Protein AF-A0A161XFI9-F1 (afdb_monomer)

Structure (mmCIF, N/CA/C/O backbone):
data_AF-A0A161XFI9-F1
#
_entry.id   AF-A0A161XFI9-F1
#
loop_
_atom_site.group_PDB
_atom_site.id
_atom_site.type_symbol
_atom_site.label_atom_id
_atom_site.label_alt_id
_atom_site.label_comp_id
_atom_site.label_asym_id
_atom_site.label_entity_id
_atom_site.label_seq_id
_atom_site.pdbx_PDB_ins_code
_atom_site.Cartn_x
_atom_site.Cartn_y
_atom_site.Cartn_z
_atom_site.occupancy
_atom_site.B_iso_or_equiv
_atom_site.auth_seq_id
_atom_site.auth_comp_id
_atom_site.auth_asym_id
_atom_site.auth_atom_id
_atom_site.pdbx_PDB_model_num
ATOM 1 N N . MET A 1 1 ? -1.504 -0.184 -20.144 1.00 70.69 1 MET A N 1
ATOM 2 C CA . MET A 1 1 ? -0.148 -0.715 -19.942 1.00 70.69 1 MET A CA 1
ATOM 3 C C . MET A 1 1 ? 0.458 -0.963 -21.309 1.00 70.69 1 MET A C 1
ATOM 5 O O . MET A 1 1 ? -0.236 -1.519 -22.157 1.00 70.69 1 MET A O 1
ATOM 9 N N . GLY A 1 2 ? 1.675 -0.476 -21.549 1.00 84.38 2 GLY A N 1
ATOM 10 C CA . GLY A 1 2 ? 2.435 -0.786 -22.757 1.00 84.38 2 GLY A CA 1
ATOM 11 C C . GLY A 1 2 ? 2.822 -2.263 -22.820 1.00 84.38 2 GLY A C 1
ATOM 12 O O . GLY A 1 2 ? 2.440 -3.065 -21.968 1.00 84.38 2 GLY A O 1
ATOM 13 N N . LYS A 1 3 ? 3.601 -2.641 -23.834 1.00 93.00 3 LYS A N 1
ATOM 14 C CA . LYS A 1 3 ? 4.124 -4.007 -23.919 1.00 93.00 3 LYS A CA 1
ATOM 15 C C . LYS A 1 3 ? 5.046 -4.254 -22.722 1.00 93.00 3 LYS A C 1
ATOM 17 O O . LYS A 1 3 ? 5.980 -3.480 -22.522 1.00 93.00 3 LYS A O 1
ATOM 22 N N . VAL A 1 4 ? 4.797 -5.322 -21.964 1.00 94.94 4 VAL A N 1
ATOM 23 C CA . VAL A 1 4 ? 5.665 -5.737 -20.852 1.00 94.94 4 VAL A CA 1
ATOM 24 C C . VAL A 1 4 ? 7.008 -6.189 -21.422 1.00 94.94 4 VAL A C 1
ATOM 26 O O . VAL A 1 4 ? 7.060 -7.029 -22.324 1.00 94.94 4 VAL A O 1
ATOM 29 N N . LEU A 1 5 ? 8.081 -5.592 -20.915 1.00 95.88 5 LEU A N 1
ATOM 30 C CA . LEU A 1 5 ? 9.466 -5.913 -21.249 1.00 95.88 5 LEU A CA 1
ATOM 31 C C . LEU A 1 5 ? 10.055 -6.852 -20.197 1.00 95.88 5 LEU A C 1
ATOM 33 O O . LEU A 1 5 ? 10.682 -7.850 -20.544 1.00 95.88 5 LEU A O 1
ATOM 37 N N . ASN A 1 6 ? 9.806 -6.550 -18.923 1.00 95.94 6 ASN A N 1
ATOM 38 C CA . ASN A 1 6 ? 10.248 -7.346 -17.787 1.00 95.94 6 ASN A CA 1
ATOM 39 C C . ASN A 1 6 ? 9.238 -7.237 -16.634 1.00 95.94 6 ASN A C 1
ATOM 41 O O . ASN A 1 6 ? 8.533 -6.237 -16.507 1.00 95.94 6 ASN A O 1
ATOM 45 N N . SER A 1 7 ? 9.176 -8.259 -15.785 1.00 95.88 7 SER A N 1
ATOM 46 C CA . SER A 1 7 ? 8.344 -8.263 -14.586 1.00 95.88 7 SER A CA 1
ATOM 47 C C . SER A 1 7 ? 9.101 -8.893 -13.428 1.00 95.88 7 SER A C 1
ATOM 49 O O . SER A 1 7 ? 9.455 -10.071 -13.465 1.00 95.88 7 SER A O 1
ATOM 51 N N . THR A 1 8 ? 9.284 -8.114 -12.369 1.00 97.50 8 THR A N 1
ATOM 52 C CA . THR A 1 8 ? 9.980 -8.523 -11.155 1.00 97.50 8 THR A CA 1
ATOM 53 C C . THR A 1 8 ? 8.985 -8.617 -10.011 1.00 97.50 8 THR A C 1
ATOM 55 O O . THR A 1 8 ? 8.353 -7.631 -9.624 1.00 97.50 8 THR A O 1
ATOM 58 N N . LYS A 1 9 ? 8.872 -9.809 -9.427 1.00 97.38 9 LYS A N 1
ATOM 59 C CA . LYS A 1 9 ? 8.166 -10.002 -8.162 1.00 97.38 9 LYS A CA 1
ATOM 60 C C . LYS A 1 9 ? 9.053 -9.478 -7.028 1.00 97.38 9 LYS A C 1
ATOM 62 O O . LYS A 1 9 ? 10.114 -10.043 -6.782 1.00 97.38 9 LYS A O 1
ATOM 67 N N . LEU A 1 10 ? 8.639 -8.391 -6.379 1.00 96.56 10 LEU A N 1
ATOM 68 C CA . LEU A 1 10 ? 9.396 -7.760 -5.290 1.00 96.56 10 LEU A CA 1
ATOM 69 C C . LEU A 1 10 ? 9.108 -8.443 -3.952 1.00 96.56 10 LEU A C 1
ATOM 71 O O . LEU A 1 10 ? 10.017 -8.725 -3.180 1.00 96.56 10 LEU A O 1
ATOM 75 N N . THR A 1 11 ? 7.829 -8.716 -3.695 1.00 96.12 11 THR A N 1
ATOM 76 C CA . THR A 1 11 ? 7.337 -9.437 -2.514 1.00 96.12 11 THR A CA 1
ATOM 77 C C . THR A 1 11 ? 6.224 -10.398 -2.939 1.00 96.12 11 THR A C 1
ATOM 79 O O . THR A 1 11 ? 5.899 -10.516 -4.121 1.00 96.12 11 THR A O 1
ATOM 82 N N . GLU A 1 12 ? 5.593 -11.098 -1.997 1.00 96.44 12 GLU A N 1
ATOM 83 C CA . GLU A 1 12 ? 4.397 -11.900 -2.295 1.00 96.44 12 GLU A CA 1
ATOM 84 C C . GLU A 1 12 ? 3.242 -11.066 -2.867 1.00 96.44 12 GLU A C 1
ATOM 86 O O . GLU A 1 12 ? 2.428 -11.572 -3.643 1.00 96.44 12 GLU A O 1
ATOM 91 N N . THR A 1 13 ?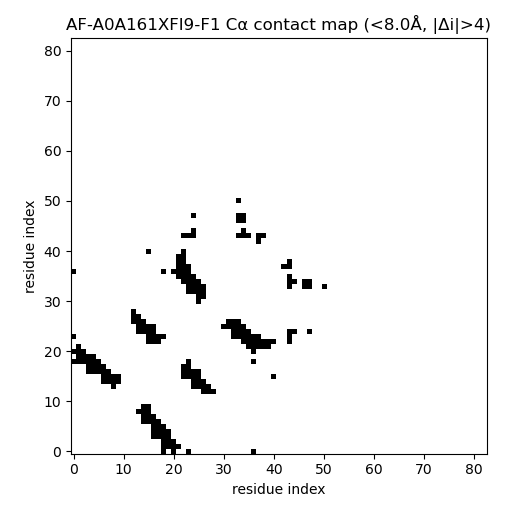 3.202 -9.781 -2.523 1.00 96.94 13 THR A N 1
ATOM 92 C CA . THR A 1 13 ? 2.096 -8.880 -2.830 1.00 96.94 13 THR A CA 1
ATOM 93 C C . THR A 1 13 ? 2.437 -7.831 -3.880 1.00 96.94 13 THR A C 1
ATOM 95 O O . THR A 1 13 ? 1.525 -7.370 -4.558 1.00 96.94 13 THR A O 1
ATOM 98 N N . LEU A 1 14 ? 3.715 -7.478 -4.047 1.00 98.00 14 LEU A N 1
ATOM 99 C CA . LEU A 1 14 ? 4.165 -6.409 -4.937 1.00 98.00 14 LEU A CA 1
ATOM 100 C C . LEU A 1 14 ? 4.880 -6.950 -6.171 1.00 98.00 14 LEU A C 1
ATOM 102 O O . LEU A 1 14 ? 5.838 -7.722 -6.075 1.00 98.00 14 LEU A O 1
ATOM 106 N N . THR A 1 15 ? 4.446 -6.478 -7.336 1.00 98.31 15 THR A N 1
ATOM 107 C CA . THR A 1 15 ? 5.077 -6.779 -8.626 1.00 98.31 15 THR A CA 1
ATOM 108 C C . THR A 1 15 ? 5.374 -5.486 -9.369 1.00 98.31 15 THR A C 1
ATOM 110 O O . THR A 1 15 ? 4.485 -4.658 -9.559 1.00 98.31 15 THR A O 1
ATOM 113 N N . LEU A 1 16 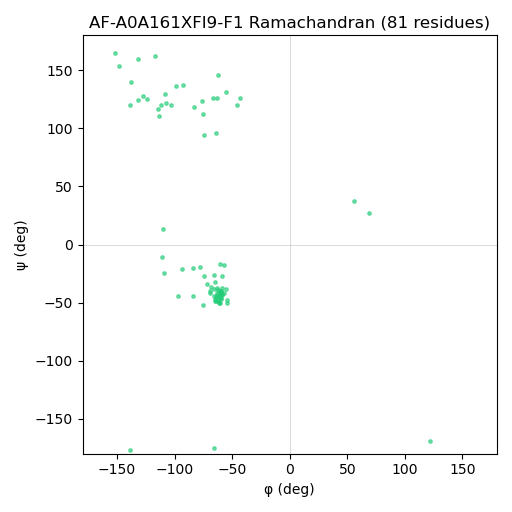? 6.620 -5.328 -9.813 1.00 98.38 16 LEU A N 1
ATOM 114 C CA . LEU A 1 16 ? 7.046 -4.226 -10.668 1.00 98.38 16 LEU A CA 1
ATOM 115 C C . LEU A 1 16 ? 7.180 -4.728 -12.104 1.00 98.38 16 LEU A C 1
ATOM 117 O O . LEU A 1 16 ? 7.981 -5.618 -12.379 1.00 98.38 16 LEU A O 1
ATOM 121 N N . SER A 1 17 ? 6.417 -4.140 -13.016 1.00 98.00 17 SER A N 1
ATOM 122 C CA . SER A 1 17 ? 6.492 -4.411 -14.450 1.00 98.00 17 SER A CA 1
ATOM 123 C C . SER A 1 17 ? 7.137 -3.237 -15.174 1.00 98.00 17 SER A C 1
ATOM 125 O O . SER A 1 17 ? 6.633 -2.114 -15.133 1.00 98.00 17 SER A O 1
ATOM 127 N N . GLU A 1 18 ? 8.236 -3.501 -15.868 1.00 97.94 18 GLU A N 1
ATOM 128 C CA . GLU A 1 18 ? 8.808 -2.579 -16.839 1.00 97.94 18 GLU A CA 1
ATOM 129 C C . GLU A 1 18 ? 8.064 -2.754 -18.161 1.00 97.94 18 GLU A C 1
ATOM 131 O O . GLU A 1 18 ? 8.058 -3.837 -18.752 1.00 97.94 18 GLU A O 1
ATOM 136 N N . CYS A 1 19 ? 7.407 -1.695 -18.616 1.00 96.81 19 CYS A N 1
ATOM 137 C CA . CYS A 1 19 ? 6.676 -1.668 -19.871 1.00 96.81 19 CYS A CA 1
ATOM 138 C C . CYS A 1 19 ? 7.302 -0.650 -20.820 1.00 96.81 19 CYS A C 1
ATOM 140 O O . CYS A 1 19 ? 7.994 0.277 -20.406 1.00 96.81 19 CYS A O 1
ATOM 142 N N . SER A 1 20 ? 6.981 -0.764 -22.108 1.00 96.69 20 SER A N 1
ATOM 143 C CA . SER A 1 20 ? 7.414 0.205 -23.124 1.00 96.69 20 SER A CA 1
ATOM 144 C C . SER A 1 20 ? 6.989 1.654 -22.835 1.00 96.69 20 SER A C 1
ATOM 146 O O . SER A 1 20 ? 7.511 2.571 -23.459 1.00 96.69 20 SER A O 1
ATOM 148 N N . ASP A 1 21 ? 6.010 1.861 -21.948 1.00 96.44 21 ASP A N 1
ATOM 149 C CA . ASP A 1 21 ? 5.479 3.166 -21.542 1.00 96.44 21 ASP A CA 1
ATOM 150 C C . ASP A 1 21 ? 5.837 3.568 -20.097 1.00 96.44 21 ASP A C 1
ATOM 152 O O . ASP A 1 21 ? 5.250 4.516 -19.576 1.00 96.44 21 ASP A O 1
ATOM 156 N N . GLY A 1 22 ? 6.781 2.871 -19.455 1.00 97.38 22 GLY A N 1
ATOM 157 C CA . GLY A 1 22 ? 7.269 3.162 -18.103 1.00 97.38 22 GLY A CA 1
ATOM 158 C C . GLY A 1 22 ? 7.096 1.996 -17.129 1.00 97.38 22 GLY A C 1
ATOM 159 O O . GLY A 1 22 ? 6.768 0.872 -17.513 1.00 97.38 22 GLY A O 1
ATOM 160 N N . PHE A 1 23 ? 7.309 2.273 -15.846 1.00 98.38 23 PHE A N 1
ATOM 161 C CA . PHE A 1 23 ? 7.209 1.294 -14.769 1.00 98.38 23 PHE A CA 1
ATOM 162 C C . PHE A 1 23 ? 5.812 1.287 -14.147 1.00 98.38 23 PHE A C 1
ATOM 164 O O . PHE A 1 23 ? 5.201 2.330 -13.912 1.00 98.38 23 PHE A O 1
ATOM 171 N N . TRP A 1 24 ? 5.302 0.090 -13.884 1.00 98.31 24 TRP A N 1
ATOM 172 C CA . TRP A 1 24 ? 3.994 -0.147 -13.288 1.00 98.31 24 TRP A CA 1
ATOM 173 C C . TRP A 1 24 ? 4.172 -0.997 -12.036 1.00 98.31 24 TRP A C 1
ATOM 175 O O . TRP A 1 24 ? 4.772 -2.069 -12.109 1.00 98.31 24 TRP A O 1
ATOM 185 N N . LEU A 1 25 ? 3.663 -0.532 -10.897 1.00 98.44 25 LEU A N 1
ATOM 186 C CA . LEU A 1 25 ? 3.763 -1.251 -9.629 1.00 98.44 25 LEU A CA 1
ATOM 187 C C . LEU A 1 25 ? 2.377 -1.696 -9.185 1.00 98.44 25 LEU A C 1
ATOM 189 O O . LEU A 1 25 ? 1.542 -0.872 -8.813 1.00 98.44 25 LEU A O 1
ATOM 193 N N . TYR A 1 26 ? 2.152 -3.004 -9.228 1.00 98.25 26 TYR A N 1
ATOM 194 C CA . TYR A 1 26 ? 0.896 -3.642 -8.862 1.00 98.25 26 TYR A CA 1
ATOM 195 C C . TYR A 1 26 ? 0.959 -4.208 -7.447 1.00 98.25 26 TYR A C 1
ATOM 197 O O . TYR A 1 26 ? 1.938 -4.868 -7.086 1.00 98.25 26 TYR A O 1
ATOM 205 N N . ASP A 1 27 ? -0.107 -3.991 -6.676 1.00 98.31 27 ASP A N 1
ATOM 206 C CA . ASP A 1 27 ? -0.289 -4.581 -5.355 1.00 98.31 27 ASP A CA 1
ATOM 207 C C . ASP A 1 27 ? -1.481 -5.546 -5.336 1.00 98.31 27 ASP A C 1
ATOM 209 O O . ASP A 1 27 ? -2.639 -5.148 -5.494 1.00 98.31 27 ASP A O 1
ATOM 213 N N . ASN A 1 28 ? -1.198 -6.825 -5.080 1.00 97.44 28 ASN A N 1
ATOM 214 C CA . ASN A 1 28 ? -2.191 -7.898 -5.018 1.00 97.44 28 ASN A CA 1
ATOM 215 C C . ASN A 1 28 ? -3.188 -7.732 -3.861 1.00 97.44 28 ASN A C 1
ATOM 217 O O . ASN A 1 28 ? -4.341 -8.130 -3.994 1.00 97.44 28 ASN A O 1
ATOM 221 N N . THR A 1 29 ? -2.776 -7.150 -2.731 1.00 96.94 29 THR A N 1
ATOM 222 C CA . THR A 1 29 ? -3.671 -6.934 -1.581 1.00 96.94 29 THR A CA 1
ATOM 223 C C . THR A 1 29 ? -4.658 -5.802 -1.825 1.00 96.94 29 THR A C 1
ATOM 225 O O . THR A 1 29 ? -5.726 -5.777 -1.212 1.00 96.94 29 THR A O 1
ATOM 228 N N . ARG A 1 30 ? -4.288 -4.840 -2.679 1.00 95.50 30 ARG A N 1
ATOM 229 C CA . ARG A 1 30 ? -5.157 -3.729 -3.083 1.00 95.50 30 ARG A CA 1
ATOM 230 C C . ARG A 1 30 ? -5.926 -4.035 -4.368 1.00 95.50 30 ARG A C 1
ATOM 232 O O . ARG A 1 30 ? -6.954 -3.413 -4.604 1.00 95.50 30 ARG A O 1
ATOM 239 N N . GLY A 1 31 ? -5.444 -4.980 -5.176 1.00 97.00 31 GLY A N 1
ATOM 240 C CA . GLY A 1 31 ? -6.040 -5.332 -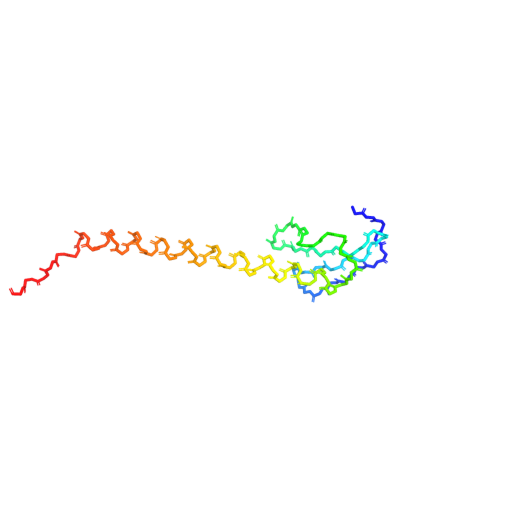6.464 1.00 97.00 31 GLY A CA 1
ATOM 241 C C . GLY A 1 31 ? -5.891 -4.228 -7.514 1.00 97.00 31 GLY A C 1
ATOM 242 O O . GLY A 1 31 ? -6.744 -4.099 -8.390 1.00 97.00 31 GLY A O 1
ATOM 243 N N . MET A 1 32 ? -4.858 -3.385 -7.403 1.00 97.38 32 MET A N 1
ATOM 244 C CA . MET A 1 32 ? -4.656 -2.242 -8.295 1.00 97.38 32 MET A CA 1
ATOM 245 C C . MET A 1 32 ? -3.177 -1.874 -8.450 1.00 97.38 32 MET A C 1
ATOM 247 O O . MET A 1 32 ? -2.330 -2.272 -7.649 1.00 97.38 32 MET A O 1
ATOM 251 N N . ASN A 1 33 ? -2.874 -1.068 -9.472 1.00 97.81 33 ASN A N 1
ATOM 252 C CA . ASN A 1 33 ? -1.569 -0.426 -9.594 1.00 97.81 33 ASN A CA 1
ATOM 253 C C . ASN A 1 33 ? -1.479 0.751 -8.619 1.00 97.81 33 ASN A C 1
ATOM 255 O O . ASN A 1 33 ? -2.304 1.661 -8.683 1.00 97.81 33 ASN A O 1
ATOM 259 N N . LEU A 1 34 ? -0.474 0.735 -7.744 1.00 98.12 34 LEU A N 1
ATOM 260 C CA . LEU A 1 34 ? -0.151 1.858 -6.861 1.00 98.12 34 LEU A CA 1
ATOM 261 C C . LEU A 1 34 ? 0.733 2.896 -7.555 1.00 98.12 34 LEU A C 1
ATOM 263 O O . LEU A 1 34 ? 0.754 4.046 -7.137 1.00 98.12 34 LEU A O 1
ATOM 267 N N . SER A 1 35 ? 1.414 2.499 -8.631 1.00 98.25 35 SER A N 1
ATOM 268 C CA . SER A 1 35 ? 2.116 3.406 -9.535 1.00 98.25 35 SER A CA 1
ATOM 269 C C . SER A 1 35 ? 1.884 3.005 -10.987 1.00 98.25 35 SER A C 1
ATOM 271 O O . SER A 1 35 ? 1.861 1.814 -11.321 1.00 98.25 35 SER A O 1
ATOM 273 N N . MET A 1 36 ? 1.702 3.997 -11.857 1.00 97.38 36 MET A N 1
ATOM 274 C CA . MET A 1 36 ? 1.401 3.798 -13.273 1.00 97.38 36 MET A CA 1
ATOM 275 C C . MET A 1 36 ? 2.301 4.674 -14.140 1.00 97.38 36 MET A C 1
ATOM 277 O O . MET A 1 36 ? 2.263 5.896 -14.026 1.00 97.38 36 MET A O 1
ATOM 281 N N . ARG A 1 37 ? 3.030 4.054 -15.078 1.00 97.19 37 ARG A N 1
ATOM 282 C CA . ARG A 1 37 ? 3.917 4.747 -16.034 1.00 97.19 37 ARG A CA 1
ATOM 283 C C . ARG A 1 37 ? 4.974 5.626 -15.356 1.00 97.19 37 ARG A C 1
ATOM 285 O O . ARG A 1 37 ? 5.309 6.700 -15.858 1.00 97.19 37 ARG A O 1
ATOM 292 N N . ALA A 1 38 ? 5.511 5.173 -14.228 1.00 97.88 38 ALA A N 1
ATOM 293 C CA . ALA A 1 38 ? 6.607 5.868 -13.572 1.00 97.88 38 ALA A CA 1
ATOM 294 C C . ALA A 1 38 ? 7.838 5.887 -14.491 1.00 97.88 38 ALA A C 1
ATOM 296 O O . ALA A 1 38 ? 8.069 4.945 -15.256 1.00 97.88 38 ALA A O 1
ATOM 297 N N . LYS A 1 39 ? 8.634 6.958 -14.437 1.00 97.81 39 LYS A N 1
ATOM 298 C CA . LYS A 1 39 ? 9.820 7.095 -15.301 1.00 97.81 39 LYS A CA 1
ATOM 299 C C . LYS A 1 39 ? 10.934 6.146 -14.877 1.00 97.81 39 LYS A C 1
ATOM 301 O O . LYS A 1 39 ? 11.672 5.648 -15.723 1.00 97.81 39 LYS A O 1
ATOM 306 N N . THR A 1 40 ? 11.038 5.901 -13.577 1.00 98.06 40 THR A N 1
ATOM 307 C CA . THR A 1 40 ? 12.029 5.013 -12.973 1.00 98.06 40 THR A CA 1
ATOM 308 C C . THR A 1 40 ? 11.364 4.044 -11.988 1.00 98.06 40 THR A C 1
ATOM 310 O O . THR A 1 40 ? 10.271 4.327 -11.489 1.00 98.06 40 THR A O 1
ATOM 313 N N . PRO A 1 41 ? 12.013 2.913 -11.652 1.00 97.94 41 PRO A N 1
ATOM 314 C CA . PRO A 1 41 ? 11.572 2.052 -10.554 1.00 97.94 41 PRO A CA 1
ATOM 315 C C . PRO A 1 41 ? 11.443 2.808 -9.228 1.00 97.94 41 PRO A C 1
ATOM 317 O O . PRO A 1 41 ? 10.512 2.571 -8.465 1.00 97.94 41 PRO A O 1
ATOM 320 N N . GLN A 1 42 ? 12.366 3.737 -8.964 1.00 98.44 42 GLN A N 1
ATOM 321 C CA . GLN A 1 42 ? 12.392 4.539 -7.746 1.00 98.44 42 GLN A CA 1
ATOM 322 C C . GLN A 1 42 ? 11.154 5.430 -7.637 1.00 98.44 42 GLN A C 1
ATOM 324 O O . GLN A 1 42 ? 10.548 5.467 -6.570 1.00 98.44 42 GLN A O 1
ATOM 329 N N . ASP A 1 43 ? 10.738 6.077 -8.729 1.00 98.56 43 ASP A N 1
ATOM 330 C CA . ASP A 1 43 ? 9.503 6.870 -8.754 1.00 98.56 43 ASP A CA 1
ATOM 331 C C . ASP A 1 43 ? 8.289 5.995 -8.402 1.00 98.56 43 ASP A C 1
ATOM 333 O O . ASP A 1 43 ? 7.468 6.375 -7.568 1.00 98.56 43 ASP A O 1
ATOM 337 N N . ALA A 1 44 ? 8.226 4.776 -8.954 1.00 98.38 44 ALA A N 1
ATOM 338 C CA . ALA A 1 44 ? 7.153 3.835 -8.646 1.00 98.38 44 ALA A CA 1
ATOM 339 C C . ALA A 1 44 ? 7.136 3.416 -7.167 1.00 98.38 44 ALA A C 1
ATOM 341 O O . ALA A 1 44 ? 6.068 3.255 -6.570 1.00 98.38 44 ALA A O 1
ATOM 342 N N . PHE A 1 45 ? 8.312 3.255 -6.556 1.00 98.25 45 PHE A N 1
ATOM 343 C CA . PHE A 1 45 ? 8.433 2.945 -5.131 1.00 98.25 45 PHE A CA 1
ATOM 344 C C . PHE A 1 45 ? 8.024 4.119 -4.246 1.00 98.25 45 PHE A C 1
ATOM 346 O O . PHE A 1 45 ? 7.345 3.902 -3.243 1.00 98.25 45 PHE A O 1
ATOM 353 N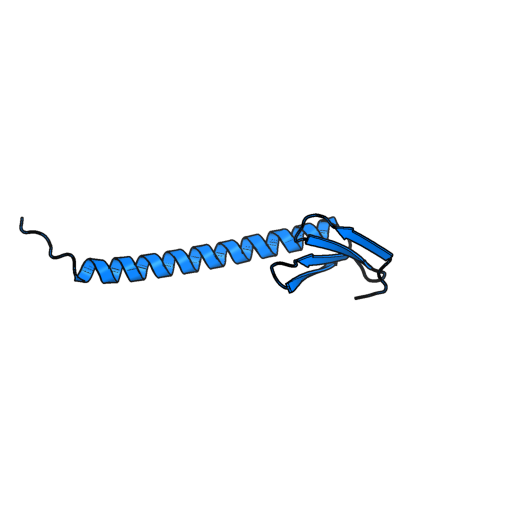 N . VAL A 1 46 ? 8.390 5.347 -4.618 1.00 98.62 46 VAL A N 1
ATOM 354 C CA . VAL A 1 46 ? 7.973 6.552 -3.892 1.00 98.62 46 VAL A CA 1
ATOM 355 C C . VAL A 1 46 ? 6.452 6.690 -3.930 1.00 98.62 46 VAL A C 1
ATOM 357 O O . VAL A 1 46 ? 5.846 6.830 -2.872 1.00 98.62 46 VAL A O 1
ATOM 360 N N . GLU A 1 47 ? 5.822 6.549 -5.100 1.00 98.50 47 GLU A N 1
ATOM 361 C CA . GLU A 1 47 ? 4.356 6.580 -5.230 1.00 98.50 47 GLU A CA 1
ATOM 362 C C . GLU A 1 47 ? 3.677 5.493 -4.379 1.00 98.50 47 GLU A C 1
ATOM 364 O O . GLU A 1 47 ? 2.719 5.774 -3.652 1.00 98.50 47 GLU A O 1
ATOM 369 N N . CYS A 1 48 ? 4.218 4.270 -4.392 1.00 98.19 48 CYS A N 1
ATOM 370 C CA . CYS A 1 48 ? 3.735 3.170 -3.558 1.00 98.19 48 CYS A CA 1
ATOM 371 C C . CYS A 1 48 ? 3.814 3.496 -2.055 1.00 98.19 48 CYS A C 1
ATOM 373 O O . CYS A 1 48 ? 2.854 3.259 -1.317 1.00 98.19 48 CYS A O 1
ATOM 375 N N . ILE A 1 49 ? 4.945 4.030 -1.584 1.00 98.19 49 ILE A N 1
ATOM 376 C CA . ILE A 1 49 ? 5.132 4.393 -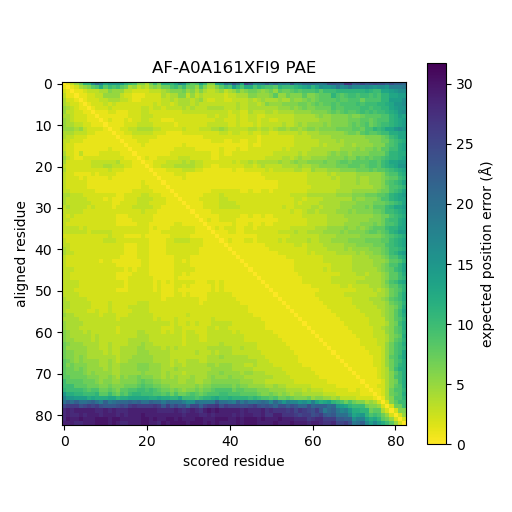0.172 1.00 98.19 49 ILE A CA 1
ATOM 377 C C . ILE A 1 49 ? 4.199 5.545 0.210 1.00 98.19 49 ILE A C 1
ATOM 379 O O . ILE A 1 49 ? 3.544 5.470 1.250 1.00 98.19 49 ILE A O 1
ATOM 383 N N . SER A 1 50 ? 4.084 6.574 -0.633 1.00 98.50 50 SER A N 1
ATOM 384 C CA . SER A 1 50 ? 3.189 7.708 -0.393 1.00 98.50 50 SER A CA 1
ATOM 385 C C . SER A 1 50 ? 1.729 7.271 -0.287 1.00 98.50 50 SER A C 1
ATOM 387 O O . SER A 1 50 ? 1.045 7.685 0.648 1.00 98.50 50 SER A O 1
ATOM 389 N N . TYR A 1 51 ? 1.268 6.368 -1.161 1.00 98.25 51 TYR A N 1
ATOM 390 C CA . TYR A 1 51 ? -0.070 5.778 -1.056 1.00 98.25 51 TYR A CA 1
ATOM 391 C C . TYR A 1 51 ? -0.299 5.137 0.321 1.00 98.25 51 TYR A C 1
ATOM 393 O O . TYR A 1 51 ? -1.313 5.392 0.977 1.00 98.25 51 TYR A O 1
ATOM 401 N N . TYR A 1 52 ? 0.658 4.330 0.787 1.00 97.94 52 TYR A N 1
ATOM 402 C CA . TYR A 1 52 ? 0.542 3.655 2.076 1.00 97.94 52 TYR A CA 1
ATOM 403 C C . TYR A 1 52 ? 0.595 4.611 3.269 1.00 97.94 52 TYR A C 1
ATOM 405 O O . TYR A 1 52 ? -0.152 4.412 4.227 1.00 97.94 52 TYR A O 1
ATOM 413 N N . GLN A 1 53 ? 1.405 5.668 3.207 1.00 98.50 53 GLN A N 1
ATOM 414 C CA . GLN A 1 53 ? 1.453 6.705 4.242 1.00 98.50 53 GLN A CA 1
ATOM 415 C C . GLN A 1 53 ? 0.126 7.468 4.354 1.00 98.50 53 GLN A C 1
ATOM 417 O O . GLN A 1 53 ? -0.389 7.654 5.461 1.00 98.50 53 GLN A O 1
ATOM 422 N N . THR A 1 54 ? -0.463 7.863 3.220 1.00 98.31 54 THR A N 1
ATOM 423 C CA . THR A 1 54 ? -1.781 8.513 3.194 1.00 98.31 54 THR A CA 1
ATOM 424 C C . THR A 1 54 ? -2.851 7.590 3.764 1.00 98.31 54 THR A C 1
ATOM 426 O O . THR A 1 54 ? -3.576 7.976 4.680 1.00 98.31 54 THR A O 1
ATOM 429 N N . ARG A 1 55 ? -2.896 6.337 3.300 1.00 97.56 55 ARG A N 1
ATOM 430 C CA . ARG A 1 55 ? -3.866 5.349 3.781 1.00 97.56 55 ARG A CA 1
ATOM 431 C C . ARG A 1 55 ? -3.726 5.066 5.278 1.00 97.56 55 ARG A C 1
ATOM 433 O O . ARG A 1 55 ? -4.734 4.913 5.962 1.00 97.56 55 ARG A O 1
ATOM 440 N N . LEU A 1 56 ? -2.500 4.987 5.795 1.00 98.38 56 LEU A N 1
ATOM 441 C CA . LEU A 1 56 ? -2.263 4.807 7.227 1.00 98.38 56 LEU A CA 1
ATOM 442 C C . LEU A 1 56 ? -2.828 5.988 8.023 1.00 98.38 56 LEU A C 1
ATOM 444 O O . LEU A 1 56 ? -3.550 5.778 8.993 1.00 98.38 56 LEU A O 1
ATOM 448 N N . THR A 1 57 ? -2.578 7.213 7.560 1.00 98.50 57 THR A N 1
ATOM 449 C CA . THR A 1 57 ? -3.096 8.432 8.197 1.00 98.50 57 THR A CA 1
ATOM 450 C C . THR A 1 57 ? -4.629 8.446 8.236 1.00 98.50 57 THR A C 1
ATOM 452 O O . THR A 1 57 ? -5.223 8.823 9.250 1.00 98.50 57 THR A O 1
ATOM 455 N N . GLU A 1 58 ? -5.289 8.007 7.160 1.00 98.44 58 GLU A N 1
ATOM 456 C CA . GLU A 1 58 ? -6.749 7.856 7.113 1.00 98.44 58 GLU A CA 1
ATOM 457 C C . GLU A 1 58 ? -7.244 6.842 8.150 1.00 98.44 58 GLU A C 1
ATOM 459 O O . GLU A 1 58 ? -8.128 7.159 8.945 1.00 98.44 58 GLU A O 1
ATOM 464 N N . VAL A 1 59 ? -6.644 5.648 8.192 1.00 98.38 59 VAL A N 1
ATOM 465 C CA . VAL A 1 59 ? -7.023 4.590 9.143 1.00 98.38 59 VAL A CA 1
ATOM 466 C C . VAL A 1 59 ? -6.833 5.046 10.590 1.00 98.38 59 VAL A C 1
ATOM 468 O O . VAL A 1 59 ? -7.726 4.846 11.411 1.00 98.38 59 VAL A O 1
ATOM 471 N N . GLU A 1 60 ? -5.717 5.701 10.909 1.00 98.62 60 GLU A N 1
ATOM 472 C CA . GLU A 1 60 ? -5.470 6.249 12.247 1.00 98.62 60 GLU A CA 1
ATOM 473 C C . GLU A 1 60 ? -6.494 7.325 12.626 1.00 98.62 60 GLU A C 1
ATOM 475 O O . GLU A 1 60 ? -6.954 7.381 13.769 1.00 98.62 60 GLU A O 1
ATOM 480 N N . SER A 1 61 ? -6.876 8.176 11.672 1.00 98.56 61 SER A N 1
ATOM 481 C CA . SER A 1 61 ? -7.905 9.196 11.875 1.00 98.56 61 SER A CA 1
ATOM 482 C C . SER A 1 61 ? -9.270 8.572 12.166 1.00 98.56 61 SER A C 1
ATOM 484 O O . SER A 1 61 ? -9.912 8.939 13.153 1.00 98.56 61 SER A O 1
ATOM 486 N N . GLU A 1 62 ? -9.697 7.597 11.363 1.00 98.56 62 GLU A N 1
ATOM 487 C CA . GLU A 1 62 ? -10.974 6.905 11.558 1.00 98.56 62 GLU A CA 1
ATOM 488 C C . GLU A 1 62 ? -10.993 6.087 12.852 1.00 98.56 62 GLU A C 1
ATOM 490 O O . GLU A 1 62 ? -11.990 6.114 13.577 1.00 98.56 62 GLU A O 1
ATOM 495 N N . HIS A 1 63 ? -9.878 5.443 13.204 1.00 98.56 63 HIS A N 1
ATOM 496 C CA . HIS A 1 63 ? -9.739 4.750 14.481 1.00 98.56 63 HIS A CA 1
ATOM 497 C C . HIS A 1 63 ? -9.903 5.718 15.659 1.00 98.56 63 HIS A C 1
ATOM 499 O O . HIS A 1 63 ? -10.737 5.479 16.528 1.00 98.56 63 HIS A O 1
ATOM 505 N N . ARG A 1 64 ? -9.187 6.854 15.664 1.00 98.62 64 ARG A N 1
ATOM 506 C CA . ARG A 1 64 ? -9.335 7.879 16.716 1.00 98.62 64 ARG A CA 1
ATOM 507 C C . ARG A 1 64 ? -10.774 8.383 16.835 1.00 98.62 64 ARG A C 1
ATOM 509 O O . ARG A 1 64 ? -11.272 8.540 17.947 1.00 98.62 64 ARG A O 1
ATOM 516 N N . LYS A 1 65 ? -11.455 8.617 15.707 1.00 98.62 65 LYS A N 1
ATOM 517 C CA . LYS A 1 65 ? -12.870 9.028 15.698 1.00 98.62 65 LYS A CA 1
ATOM 518 C C . LYS A 1 65 ? -13.779 7.955 16.294 1.00 98.62 65 LYS A C 1
ATOM 520 O O . LYS A 1 65 ? -14.709 8.299 17.019 1.00 98.62 65 LYS A O 1
ATOM 525 N N . LEU A 1 66 ? -13.545 6.682 15.972 1.00 98.56 66 LEU A N 1
ATOM 526 C CA . LEU A 1 66 ? -14.319 5.572 16.520 1.00 98.56 66 LEU A CA 1
ATOM 527 C C . LEU A 1 66 ? -14.109 5.452 18.031 1.00 98.56 66 LEU A C 1
ATOM 529 O O . LEU A 1 66 ? -15.095 5.414 18.760 1.00 98.56 66 LEU A O 1
ATOM 533 N N . THR A 1 67 ? -12.856 5.472 18.491 1.00 98.44 67 THR A N 1
ATOM 534 C CA . THR A 1 67 ? -12.514 5.453 19.919 1.00 98.44 67 THR A CA 1
ATOM 535 C C . THR A 1 67 ? -13.215 6.584 20.664 1.00 98.44 67 THR A C 1
ATOM 537 O O . THR A 1 67 ? -13.956 6.312 21.597 1.00 98.44 67 THR A O 1
ATOM 540 N N . ALA A 1 68 ? -13.126 7.827 20.175 1.00 98.25 68 ALA A N 1
ATOM 541 C CA . ALA A 1 68 ? -13.786 8.966 20.815 1.00 98.25 68 ALA A CA 1
ATOM 542 C C . ALA A 1 68 ? -15.315 8.803 20.932 1.00 98.25 68 ALA A C 1
ATOM 544 O O . ALA A 1 68 ? -15.908 9.208 21.929 1.00 98.25 68 ALA A O 1
ATOM 545 N N . LYS A 1 69 ? -15.970 8.202 19.927 1.00 98.12 69 LYS A N 1
ATOM 546 C CA . LYS A 1 69 ? -17.413 7.912 19.979 1.00 98.12 69 LYS A CA 1
ATOM 547 C C . LYS A 1 69 ? -17.746 6.817 20.988 1.00 98.12 69 LYS A C 1
ATOM 549 O O . LYS A 1 69 ? -18.751 6.936 21.681 1.00 98.12 69 LYS A O 1
ATOM 554 N N . VAL A 1 70 ? -16.936 5.759 21.043 1.00 97.88 70 VAL A N 1
ATOM 555 C CA . VAL A 1 70 ? -17.114 4.661 22.002 1.00 97.88 70 VAL A CA 1
ATOM 556 C C . VAL A 1 70 ? -16.908 5.171 23.424 1.00 97.88 70 VAL A C 1
ATOM 558 O O . VAL A 1 70 ? -17.766 4.935 24.267 1.00 97.88 70 VAL A O 1
ATOM 561 N N . ASP A 1 71 ? -15.850 5.939 23.669 1.00 96.69 71 ASP A N 1
ATOM 562 C CA . ASP A 1 71 ? -15.556 6.512 24.983 1.00 96.69 71 ASP A CA 1
ATOM 563 C C . ASP A 1 71 ? -16.694 7.426 25.454 1.00 96.69 71 ASP A C 1
ATOM 565 O O . ASP A 1 71 ? -17.185 7.277 26.571 1.00 96.69 71 ASP A O 1
ATOM 569 N N . ALA A 1 72 ? -17.183 8.310 24.575 1.00 96.56 72 ALA A N 1
ATOM 570 C CA . ALA A 1 72 ? -18.307 9.200 24.871 1.00 96.56 72 ALA A CA 1
ATOM 571 C C . ALA A 1 72 ? -19.642 8.461 25.078 1.00 96.56 72 ALA A C 1
ATOM 573 O O . ALA A 1 72 ? -20.542 8.980 25.738 1.00 96.56 72 ALA A O 1
ATOM 574 N N . PHE A 1 73 ? -19.808 7.279 24.480 1.00 96.19 73 PHE A N 1
ATOM 575 C CA . PHE A 1 73 ? -20.962 6.419 24.727 1.00 96.19 73 PHE A CA 1
ATOM 576 C C . PHE A 1 73 ? -20.834 5.736 26.088 1.00 96.19 73 PHE A C 1
ATOM 578 O O . PHE A 1 73 ? -21.738 5.850 26.907 1.00 96.19 73 PHE A O 1
ATOM 585 N N . VAL A 1 74 ? -19.701 5.084 26.363 1.00 95.88 74 VAL A N 1
ATOM 586 C CA . VAL A 1 74 ? -19.454 4.368 27.624 1.00 95.88 74 VAL A CA 1
ATOM 587 C C . VAL A 1 74 ? -19.537 5.313 28.821 1.00 95.88 74 VAL A C 1
ATOM 589 O O . VAL A 1 74 ? -20.151 4.957 29.823 1.00 95.88 74 VAL A O 1
ATOM 592 N N . SER A 1 75 ? -19.022 6.541 28.705 1.00 93.00 75 SER A N 1
ATOM 593 C CA . SER A 1 75 ? -19.084 7.536 29.781 1.00 93.00 75 SER A CA 1
ATOM 594 C C . SER A 1 75 ? -20.507 7.924 30.200 1.00 93.00 75 SER A C 1
ATOM 596 O O . SER A 1 75 ? -20.671 8.511 31.260 1.00 93.00 75 SER A O 1
ATOM 598 N N . GLN A 1 76 ? -21.535 7.630 29.392 1.00 93.62 76 GLN A N 1
ATOM 599 C CA . GLN A 1 76 ? -22.941 7.862 29.761 1.00 93.62 76 GLN A CA 1
ATOM 600 C C . GLN A 1 76 ? -23.492 6.792 30.711 1.00 93.62 76 GLN A C 1
ATOM 602 O O . GLN A 1 76 ? -24.516 7.023 31.345 1.00 93.62 76 GLN A O 1
ATOM 607 N N . PHE A 1 77 ? -22.842 5.628 30.785 1.00 90.62 77 PHE A N 1
ATOM 608 C CA . PHE A 1 77 ? -23.279 4.479 31.587 1.00 90.62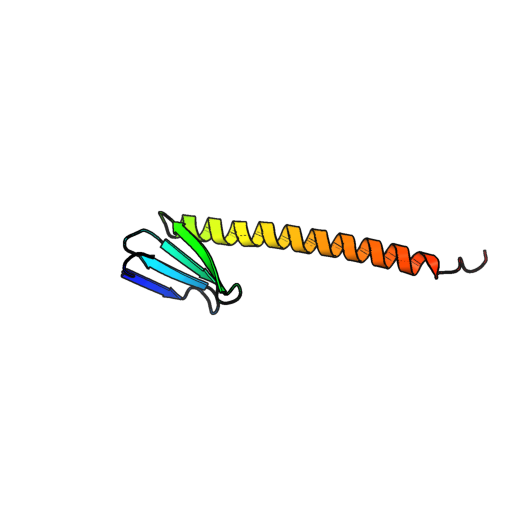 77 PHE A CA 1
ATOM 609 C C . PHE A 1 77 ? -22.370 4.206 32.781 1.00 90.62 77 PHE A C 1
ATOM 611 O O . PHE A 1 77 ? -22.717 3.395 33.635 1.00 90.62 77 PHE A O 1
ATOM 618 N N . VAL A 1 78 ? -21.207 4.856 32.838 1.00 82.31 78 VAL A N 1
ATOM 619 C CA . VAL A 1 78 ? -20.412 4.897 34.061 1.00 82.31 78 VAL A CA 1
ATOM 620 C C . VAL A 1 78 ? -21.122 5.872 34.992 1.00 82.31 78 VAL A C 1
ATOM 622 O O . VAL A 1 78 ? -20.946 7.085 34.886 1.00 82.31 78 VAL A O 1
ATOM 625 N N . GLU A 1 79 ? -21.981 5.340 35.862 1.00 71.06 79 GLU A N 1
ATOM 626 C CA . GLU A 1 79 ? -22.435 6.082 37.033 1.00 71.06 79 GLU A CA 1
ATOM 627 C C . GLU A 1 79 ? -21.179 6.515 37.798 1.00 71.06 79 GLU A C 1
ATOM 629 O O . GLU A 1 79 ? -20.238 5.733 37.964 1.00 71.06 79 GLU A O 1
ATOM 634 N N . ALA A 1 80 ? -21.106 7.794 38.167 1.00 62.50 80 ALA A N 1
ATOM 635 C CA . ALA A 1 80 ? -20.061 8.258 39.061 1.00 62.50 80 ALA A CA 1
ATOM 636 C C . ALA A 1 80 ? -20.292 7.538 40.390 1.00 62.50 80 ALA A C 1
ATOM 638 O O . ALA A 1 80 ? -21.156 7.966 41.148 1.00 62.50 80 ALA A O 1
ATOM 639 N N . ASP A 1 81 ? -19.590 6.420 40.609 1.00 57.22 81 ASP A N 1
ATOM 640 C CA . ASP A 1 81 ? -19.588 5.713 41.888 1.00 57.22 81 ASP A CA 1
ATOM 641 C C . ASP A 1 81 ? -19.402 6.760 42.994 1.00 57.22 81 ASP A C 1
ATOM 643 O O . ASP A 1 81 ? -18.442 7.540 42.976 1.00 57.22 81 ASP A O 1
ATOM 647 N N . ASP A 1 82 ? -20.401 6.804 43.874 1.00 56.09 82 ASP A N 1
ATOM 648 C CA . ASP A 1 82 ? -20.633 7.801 44.910 1.00 56.09 82 ASP A CA 1
ATOM 649 C C . ASP A 1 82 ? -19.347 8.181 45.672 1.00 56.09 82 ASP A C 1
ATOM 651 O O . ASP A 1 82 ? -18.668 7.322 46.244 1.00 56.09 82 ASP A O 1
ATOM 655 N N . ALA A 1 83 ? -19.045 9.484 45.716 1.00 44.81 83 ALA A N 1
ATOM 656 C CA . ALA A 1 83 ? -18.026 10.082 46.585 1.00 44.81 83 ALA A CA 1
ATOM 657 C C . ALA A 1 83 ? -18.668 10.802 47.776 1.00 44.81 83 ALA A C 1
ATOM 659 O O . ALA A 1 83 ? -19.672 11.521 47.559 1.00 44.81 83 ALA A O 1
#

Foldseek 3Di:
DAQFPDWDDPDPFWIWTQHPQAIWIGGNVVRGTLDDSHNDPVSSVVSNVVVVVVVVVVVVVVVVVVVVVVVVVVVVVPDPPDD

pLDDT: mean 94.4, std 10.14, range [44.81, 98.62]

Radius of gyration: 21.5 Å; Cα contacts (8 Å, |Δi|>4): 105; chains: 1; bounding box: 36×22×70 Å

Sequence (83 aa):
MGKVLNSTKLTETLTLSECSDGFWLYDNTRGMNLSMRAKTPQDAFVECISYYQTRLTEVESEHRKLTAKVDAFVSQFVEADDA

Secondary structure (DSSP, 8-state):
---EEEEEE-SSSEEEEEETTEEEEEETTTTEEEEEEESSHHHHHHHHHHHHHHHHHHHHHHHHHHHHHHHHHHTTT------

Organism: Pseudomonas fluorescens (NCBI:txid294)

Solvent-accessible surface area (backbone atoms only — not comparable to full-atom values): 4647 Å² total; per-residue (Å²): 132,52,61,76,77,48,74,47,75,76,51,100,44,36,35,41,32,40,25,79,61,29,23,31,28,35,30,64,88,76,72,44,67,57,18,74,52,19,90,40,70,63,55,22,50,50,41,38,50,50,53,52,54,53,52,49,54,50,52,55,50,53,48,53,54,50,50,55,52,51,52,63,53,52,60,73,70,56,71,78,76,86,129

Nearest PDB structures (foldseek):
  2uzy-assembly2_D  TM=7.115E-01  e=2.266E+00  Homo sapiens
  2uzy-assembly1_B  TM=7.115E-01  e=2.266E+00  Homo sapiens
  6i04-assembly2_B  TM=6.759E-01  e=2.414E+00  Homo sapiens
  4a2l-assembly2_D  TM=8.363E-01  e=6.684E+00  Bacteroides thetaiotaomicron VPI-5482
  4a2l-assembly3_F  TM=8.411E-01  e=8.090E+00  Bacteroides thetaiotaomicron VPI-5482

Mean predicted aligned error: 5.06 Å

=== Feature glossary ===
Legend for the data blocks above and below:

— What the protein is —

The amino-acid sequence is the protein's primary structure: the linear order of residues from the N-terminus to the C-terminus, written in one-letter code. Everything else here — the 3D coordinates, the secondary structure, the domain annotations — is ultimately a consequence of this string.

Database cross-references. InterPro integrates a dozen domain/family signature databases into unified entries with residue-range hits. GO terms attach function/process/location labels with evidence codes. CATH codes position the fold in a four-level structural taxonomy. Organism is the NCBI-taxonomy species name.

— Where its atoms are —

The mmCIF block holds the 3D Cartesian coordinates of each backbone atom (N, Cα, C, O) in ångströms. mmCIF is the PDB's canonical archive format — a tagged-loop text representation of the atomic model.

The six renders are orthographic views along the three Cartesian axes in both directions. Representation (cartoon, sticks, or surface) and color scheme (sequence-rainbow or by-chain) vary across proteins so the training set covers all the common visualization conventions.

— Local backbone conformation —

Secondary structure is the local, repeating backbone conformation. DSSP classifies it into eight states by reading the hydrogen-bond network: three helix types (H, G, I), two β types (E, B), two non-regular types (T, S), and unstructured coil (-).

SS3 is a coarse helix/strand/coil call (letters a/b/c) made by the P-SEA algorithm from inter-Cα distances and dihedrals. It is less detailed than DSSP but needs only Cα positions.

Backbone dihedral angles. Every residue except chain termini has a φ (preceding-C → N → Cα → C) and a ψ (N → Cα → C → next-N). They are reported in degrees following the IUPAC sign convention. Secondary structure is essentially a statement about which (φ, ψ) basin each residue occupies.

— Global shape and packing —

The geometric summary reports three shape descriptors. Rg (radius of gyration) measures how spread out the Cα atoms are about their centre of mass; compact globular proteins have small Rg, elongated or unfolded ones large. Cα contacts (<8 Å, |i−j|>4) count long-range residue pairs in spatial proximity — high for tightly packed f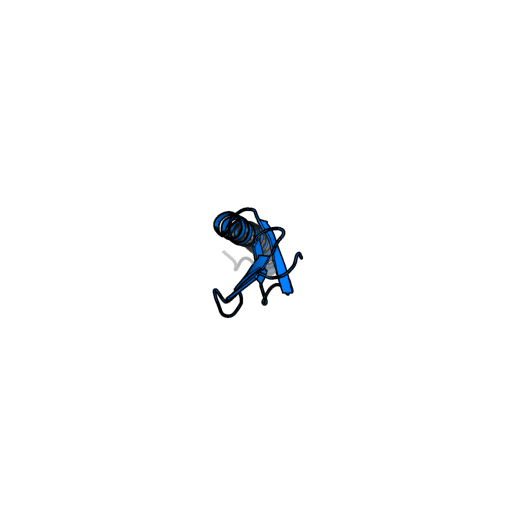olds, near zero for rods or random coil. The bounding-box extents give the protein's footprint along x, y, z in Å.

Solvent accessibility: the surface area of each residue that a 1.4 Å water probe can touch, in Å². When only backbone atoms are present the absolute values are lower than full-atom SASA (side chains contribute most of the area) and are flagged as backbone-only.

Plot images: a contact map (which residues are close in 3D, as an N×N binary image), a Ramachandran scatter (backbone torsion angles, revealing secondary-structure composition at a glance), and — for AlphaFold structures — a PAE heatmap (pairwise prediction confidence).

— Structural neighborhood —

Foldseek's 3Di representation compresses backbone geometry into a per-residue letter drawn from a learned twenty-state alphabet. It captures the tertiary interaction pattern around each residue — which residues are packed against it in space, regardless of where they are in sequence.

Structural nearest neighbors (via Foldseek easy-search vs the PDB). Reported per hit: target PDB id, E-value, and alignment TM-score. A TM-score above ~0.5 is the conventional threshold for 'same fold'.

— Confidence and disorder —

pLDDT (predicted Local Distance Difference Test) is AlphaFold's per-residue confidence score, ranging f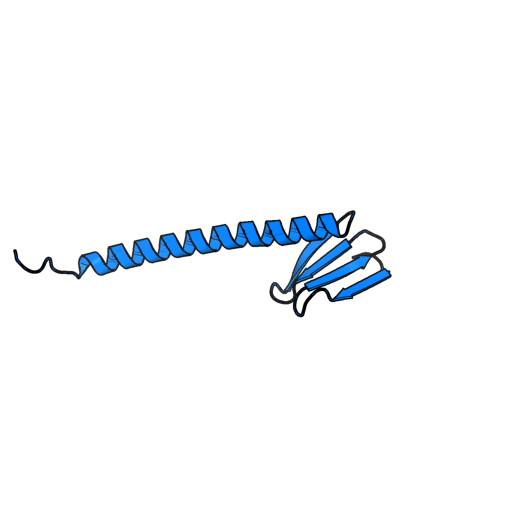rom 0 to 100. Values above 90 indicate high confidence (typically well-packed cores); 70–90 is confident; 50–70 low confidence; below 50 usually means the region is disordered or the prediction is unreliable there. AlphaFold stores pLDDT in the mmCIF B-factor column.

For experimental (PDB) structures, the B-factor (temperature factor) quantifies the positional spread of each atom in the crystal — a combination of thermal vibration and static disorder — in units of Å². High B-factors mark flexible loops or poorly resolved regions; low B-factors mark the rigid, well-ordered core.

Predicted Aligned Error (PAE) is an AlphaFold confidence matrix: entry (i, j) is the expected error in the position of residue j, in ång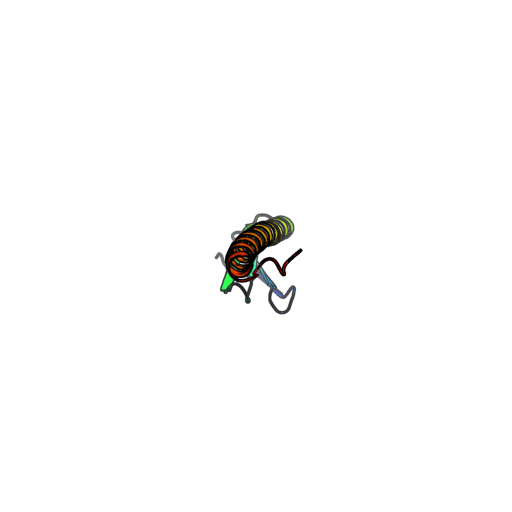ströms, when the prediction is superimposed on the true structure at residue i. Low PAE within a block of residues means that block is internally rigid and well-predicted; high PAE between two blocks means their relative placement is uncertain even if each block individually is confident.